Protein AF-Q4S4H2-F1 (afdb_monomer_lite)

Foldseek 3Di:
DLVVLQQVQQVPDPVSKDFLVSSLVSCCVVPVVCPPPVVPVSVVNVVCLVPQPQKDWAADDPDDDPDDGTIIHGDVQCRHPVSCVVVCVVVPPPPPDD

Secondary structure (DSSP, 8-state):
-HHHHHHHHHHTSTTSEEEHHHHHHHHHHH-GGGGSSHHHHHHHHHHHHHH-TTEEEEPPPTTT---SS-EEEEPTT--SHHHHHHTSTTS-------

pLDDT: mean 79.74, std 16.18, range [43.53, 94.31]

Sequence (98 aa):
SYIALIAMAIQQSPEQRVTLSGIYEFIMKRFPYYRSNQRAWQNSIRHNLSLNSCFIKVPRTEGNDKGKGNFWAFAAGCESMLDLFENGNYRRRRRRRN

Organism: Tetraodon nigroviridis (NCBI:txid99883)

InterPro domains:
  IPR001766 Fork head domain [PF00250] (1-82)
  IPR001766 Fork head domain [PR00053] (18-35)
  IPR001766 Fork head domain [PR00053] (41-58)
  IPR001766 Fork head domain [PS50039] (1-95)
  IPR001766 Fork head domain [SM00339] (1-89)
  IPR030456 Fork head domain conserved site 2 [PS00658] (41-47)
  IPR036388 Winged helix-like DNA-binding domain superfamily [G3DSA:1.10.10.10] (1-96)
  IPR036390 Winged helix DNA-binding domain superfamily [SSF46785] (1-95)
  IPR050211 Forkhead box domain-containing protein [PTHR11829] (1-98)

Radius of gyration: 14.14 Å; chains: 1; bounding box: 40×33×37 Å

Structure (mmCIF, N/CA/C/O backbone):
data_AF-Q4S4H2-F1
#
_entry.id   AF-Q4S4H2-F1
#
loop_
_atom_site.group_PDB
_atom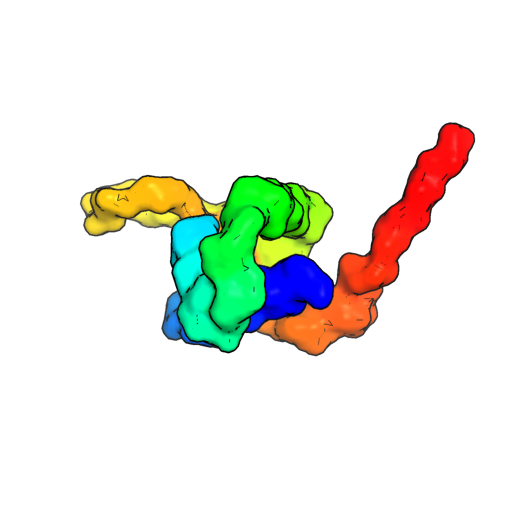_site.id
_atom_site.type_symbol
_atom_site.label_atom_id
_atom_site.label_alt_id
_atom_site.label_comp_id
_atom_site.label_asym_id
_atom_site.label_entity_id
_atom_site.label_seq_id
_atom_site.pdbx_PDB_ins_code
_atom_site.Cartn_x
_atom_site.Cartn_y
_atom_site.Cartn_z
_atom_site.occupancy
_atom_site.B_iso_or_equiv
_atom_site.auth_seq_id
_atom_site.auth_comp_id
_atom_site.auth_asym_id
_atom_site.auth_atom_id
_atom_site.pdbx_PDB_model_num
ATOM 1 N N . SER A 1 1 ? 2.070 -8.430 -8.953 1.00 80.31 1 SER A N 1
ATOM 2 C CA . SER A 1 1 ? 3.246 -7.608 -8.578 1.00 80.31 1 SER A CA 1
ATOM 3 C C . SER A 1 1 ? 2.994 -6.932 -7.239 1.00 80.31 1 SER A C 1
ATOM 5 O O . SER A 1 1 ? 1.841 -6.650 -6.941 1.00 80.31 1 SER A O 1
ATOM 7 N N . TYR A 1 2 ? 4.030 -6.663 -6.438 1.00 88.62 2 TYR A N 1
ATOM 8 C CA . TYR A 1 2 ? 3.889 -5.963 -5.151 1.00 88.62 2 TYR A CA 1
ATOM 9 C C . TYR A 1 2 ? 3.373 -4.528 -5.307 1.00 88.62 2 TYR A C 1
ATOM 11 O O . TYR A 1 2 ? 2.588 -4.079 -4.481 1.00 88.62 2 TYR A O 1
ATOM 19 N N . ILE A 1 3 ? 3.728 -3.855 -6.406 1.00 87.94 3 ILE A N 1
ATOM 20 C CA . ILE A 1 3 ? 3.230 -2.514 -6.753 1.00 87.94 3 ILE A CA 1
ATOM 21 C C . ILE A 1 3 ? 1.697 -2.511 -6.834 1.00 87.94 3 ILE A C 1
ATOM 23 O O . ILE A 1 3 ? 1.052 -1.655 -6.245 1.00 87.94 3 ILE A O 1
ATOM 27 N N . ALA A 1 4 ? 1.113 -3.519 -7.489 1.00 88.69 4 ALA A N 1
ATOM 28 C CA . ALA A 1 4 ? -0.337 -3.679 -7.594 1.00 88.69 4 ALA A CA 1
ATOM 29 C C . ALA A 1 4 ? -1.010 -3.877 -6.226 1.00 88.69 4 ALA A C 1
ATOM 31 O O . ALA A 1 4 ? -2.066 -3.314 -5.969 1.00 88.69 4 ALA A O 1
ATOM 32 N N . LEU A 1 5 ? -0.393 -4.665 -5.337 1.00 91.62 5 LEU A N 1
ATOM 33 C CA . LEU A 1 5 ? -0.924 -4.903 -3.991 1.00 91.62 5 LEU A CA 1
ATOM 34 C C . LEU A 1 5 ? -0.940 -3.620 -3.154 1.00 91.62 5 LEU A C 1
ATOM 36 O O . LEU A 1 5 ? -1.928 -3.342 -2.480 1.00 91.62 5 LEU A O 1
ATOM 40 N N . ILE A 1 6 ? 0.139 -2.837 -3.228 1.00 92.31 6 ILE A N 1
ATOM 41 C CA . ILE A 1 6 ? 0.242 -1.533 -2.564 1.00 92.31 6 ILE A CA 1
ATOM 42 C C . ILE A 1 6 ? -0.801 -0.570 -3.137 1.00 92.31 6 ILE A C 1
ATOM 44 O O . ILE A 1 6 ? -1.536 0.052 -2.376 1.00 92.31 6 ILE A O 1
ATOM 48 N N . ALA A 1 7 ? -0.899 -0.488 -4.466 1.00 90.50 7 ALA A N 1
ATOM 49 C CA . ALA A 1 7 ? -1.843 0.389 -5.144 1.00 90.50 7 ALA A CA 1
ATOM 50 C C . ALA A 1 7 ? -3.292 0.090 -4.733 1.00 90.50 7 ALA A C 1
ATOM 52 O O . ALA A 1 7 ? -4.016 1.001 -4.343 1.00 90.50 7 ALA A O 1
ATOM 53 N N . MET A 1 8 ? -3.686 -1.187 -4.718 1.00 91.31 8 MET A N 1
ATOM 54 C CA . MET A 1 8 ? -5.014 -1.595 -4.252 1.00 91.31 8 MET A CA 1
ATOM 55 C C . MET A 1 8 ? -5.267 -1.204 -2.792 1.00 91.31 8 MET A C 1
ATOM 57 O O . MET A 1 8 ? -6.367 -0.766 -2.471 1.00 91.31 8 MET A O 1
ATOM 61 N N . ALA A 1 9 ? -4.271 -1.344 -1.911 1.00 93.31 9 ALA A N 1
ATOM 62 C CA . ALA A 1 9 ? -4.419 -0.974 -0.504 1.00 93.31 9 ALA A CA 1
ATOM 63 C C . ALA A 1 9 ? -4.641 0.539 -0.321 1.00 93.31 9 ALA A C 1
ATOM 65 O O . ALA A 1 9 ? -5.436 0.939 0.524 1.00 93.31 9 ALA A O 1
ATOM 66 N N . ILE A 1 10 ? -3.960 1.370 -1.119 1.00 91.50 10 ILE A N 1
ATOM 67 C CA . ILE A 1 10 ? -4.111 2.831 -1.089 1.00 91.50 10 ILE A CA 1
ATOM 68 C C . ILE A 1 10 ? -5.463 3.246 -1.685 1.00 91.50 10 ILE A C 1
ATOM 70 O O . ILE A 1 10 ? -6.198 3.988 -1.043 1.00 91.50 10 ILE A O 1
ATOM 74 N N . GLN A 1 11 ? -5.822 2.735 -2.869 1.00 90.06 11 GLN A N 1
ATOM 75 C CA . GLN A 1 11 ? -7.075 3.088 -3.556 1.00 90.06 11 GLN A CA 1
ATOM 76 C C . GLN A 1 11 ? -8.329 2.687 -2.774 1.00 90.06 11 GLN A C 1
ATOM 78 O O . GLN A 1 11 ? -9.356 3.347 -2.874 1.00 90.06 11 GLN A O 1
ATOM 83 N N . GLN A 1 12 ? -8.267 1.591 -2.015 1.00 90.38 12 GLN A N 1
ATOM 84 C CA . GLN A 1 12 ? -9.393 1.135 -1.197 1.00 90.38 12 GLN A CA 1
ATOM 85 C C . GLN A 1 12 ? -9.443 1.789 0.188 1.00 90.38 12 GLN A C 1
ATOM 87 O O . GLN A 1 12 ? -10.376 1.525 0.947 1.00 90.38 12 GLN A O 1
ATOM 92 N N . SER A 1 13 ? -8.464 2.630 0.528 1.00 90.19 13 SER A N 1
ATOM 93 C CA . SER A 1 13 ? -8.521 3.445 1.735 1.00 90.19 13 SER A CA 1
ATOM 94 C C . SER A 1 13 ? -9.435 4.654 1.500 1.00 90.19 13 SER A C 1
ATOM 96 O O . SER A 1 13 ? -9.259 5.345 0.495 1.00 90.19 13 SER A O 1
ATOM 98 N N . PRO A 1 14 ? -10.367 4.970 2.418 1.00 87.88 14 PRO A N 1
ATOM 99 C CA . PRO A 1 14 ? -11.267 6.117 2.268 1.00 87.88 14 PRO A CA 1
ATOM 100 C C . PRO A 1 14 ? -10.517 7.454 2.187 1.00 87.88 14 PRO A C 1
ATOM 102 O O . PRO A 1 14 ? -10.989 8.390 1.555 1.00 87.88 14 PRO A O 1
ATOM 105 N N . GLU A 1 15 ? -9.328 7.534 2.785 1.00 87.50 15 GLU A N 1
ATOM 106 C CA . GLU A 1 15 ? -8.494 8.739 2.782 1.00 87.50 15 GLU A CA 1
ATOM 107 C C . GLU A 1 15 ? -7.455 8.752 1.646 1.00 87.50 15 GLU A C 1
ATOM 109 O O . GLU A 1 15 ? -6.554 9.588 1.655 1.00 87.50 15 GLU A O 1
ATOM 114 N N . GLN A 1 16 ? -7.507 7.785 0.717 1.00 89.00 16 GLN A N 1
ATOM 115 C CA . GLN A 1 16 ? -6.504 7.573 -0.344 1.00 89.00 16 GLN A CA 1
ATOM 116 C C . GLN A 1 16 ? -5.052 7.516 0.165 1.00 89.00 16 GLN A C 1
ATOM 118 O O . GLN A 1 16 ? -4.084 7.776 -0.552 1.00 89.00 16 GLN A O 1
ATOM 123 N N . ARG A 1 17 ? -4.893 7.159 1.439 1.00 90.94 17 ARG A N 1
ATOM 124 C CA . ARG A 1 17 ? -3.617 6.993 2.123 1.00 90.94 17 ARG A CA 1
ATOM 125 C C . ARG A 1 17 ? -3.734 5.867 3.129 1.00 90.94 17 ARG A C 1
ATOM 127 O O . ARG A 1 17 ? -4.793 5.640 3.711 1.00 90.94 17 ARG A O 1
ATOM 134 N N . VAL A 1 18 ? -2.648 5.145 3.345 1.00 93.00 18 VAL A N 1
ATOM 135 C CA . VAL A 1 18 ? -2.635 3.987 4.242 1.00 93.00 18 VAL A CA 1
ATOM 136 C C . VAL A 1 18 ? -1.292 3.894 4.948 1.00 93.00 18 VAL A C 1
ATOM 138 O O . VAL A 1 18 ? -0.260 4.300 4.419 1.00 93.00 18 VAL A O 1
ATOM 141 N N . THR A 1 19 ? -1.273 3.379 6.172 1.00 93.12 19 THR A N 1
ATOM 142 C CA . THR A 1 19 ? -0.009 3.120 6.870 1.00 93.12 19 THR A CA 1
ATOM 143 C C . THR A 1 19 ? 0.636 1.836 6.353 1.00 93.12 19 THR A C 1
ATOM 145 O O . THR A 1 19 ? -0.021 0.972 5.776 1.00 93.12 19 THR A O 1
ATOM 148 N N . LEU A 1 20 ? 1.931 1.655 6.621 1.00 92.69 20 LEU A N 1
ATOM 149 C CA . LEU A 1 20 ? 2.619 0.406 6.284 1.00 92.69 20 LEU A CA 1
ATOM 150 C C . LEU A 1 20 ? 1.946 -0.829 6.921 1.00 92.69 20 LEU A C 1
ATOM 152 O O . LEU A 1 20 ? 1.828 -1.858 6.261 1.00 92.69 20 LEU A O 1
ATOM 156 N N . SER A 1 21 ? 1.477 -0.712 8.172 1.00 91.69 21 SER A N 1
ATOM 157 C CA . SER A 1 21 ? 0.712 -1.782 8.838 1.00 91.69 21 SER A CA 1
ATOM 158 C C . SER A 1 21 ? -0.597 -2.056 8.108 1.00 91.69 21 SER A C 1
ATOM 160 O O . SER A 1 21 ? -0.902 -3.208 7.811 1.00 91.69 21 SER A O 1
ATOM 162 N N . GLY A 1 22 ? -1.316 -0.998 7.719 1.00 92.38 22 GLY A N 1
ATOM 163 C CA . GLY A 1 22 ? -2.561 -1.121 6.965 1.00 92.38 22 GLY A CA 1
ATOM 164 C C . GLY A 1 22 ? -2.379 -1.844 5.628 1.00 92.38 22 GLY A C 1
ATOM 165 O O . GLY A 1 22 ? -3.217 -2.664 5.266 1.00 92.38 22 GLY A O 1
ATOM 166 N N . ILE A 1 23 ? -1.254 -1.638 4.929 1.00 93.75 23 ILE A N 1
ATOM 167 C CA . ILE A 1 23 ? -0.932 -2.395 3.703 1.00 93.75 23 ILE A CA 1
ATOM 168 C C . ILE A 1 23 ? -0.780 -3.887 4.016 1.00 93.75 23 ILE A C 1
ATOM 170 O O . ILE A 1 23 ? -1.304 -4.729 3.287 1.00 93.75 23 ILE A O 1
ATOM 174 N N . TYR A 1 24 ? -0.075 -4.238 5.094 1.00 93.81 24 TYR A N 1
ATOM 175 C CA . TYR A 1 24 ? 0.104 -5.638 5.480 1.00 93.81 24 TYR A CA 1
ATOM 176 C C . TYR A 1 24 ? -1.228 -6.301 5.829 1.00 93.81 24 TYR A C 1
ATOM 178 O O . TYR A 1 24 ? -1.521 -7.390 5.335 1.00 93.81 24 TYR A O 1
ATOM 186 N N . GLU A 1 25 ? -2.037 -5.637 6.651 1.00 93.69 25 GLU A N 1
ATOM 187 C CA . GLU A 1 25 ? -3.351 -6.116 7.076 1.00 93.69 25 GLU A CA 1
ATOM 188 C C . GLU A 1 25 ? -4.296 -6.284 5.887 1.00 93.69 25 GLU A C 1
ATOM 190 O O . GLU A 1 25 ? -4.930 -7.331 5.749 1.00 93.69 25 GLU A O 1
ATOM 195 N N . PHE A 1 26 ? -4.326 -5.310 4.975 1.00 94.31 26 PHE A N 1
ATOM 196 C CA . PHE A 1 26 ? -5.107 -5.376 3.746 1.00 94.31 26 PHE A CA 1
ATOM 197 C C . PHE A 1 26 ? -4.748 -6.605 2.903 1.00 94.31 26 PHE A C 1
ATOM 199 O O . PHE A 1 26 ? -5.627 -7.378 2.509 1.00 94.31 26 PHE A O 1
ATOM 206 N N . ILE A 1 27 ? -3.449 -6.818 2.665 1.00 93.81 27 ILE A N 1
ATOM 207 C CA . ILE A 1 27 ? -2.957 -7.947 1.870 1.00 93.81 27 ILE A CA 1
ATOM 208 C C . ILE A 1 27 ? -3.318 -9.273 2.550 1.00 93.81 27 ILE A C 1
ATOM 210 O O . ILE A 1 27 ? -3.853 -10.162 1.892 1.00 93.81 27 ILE A O 1
ATOM 214 N N . MET A 1 28 ? -3.093 -9.408 3.860 1.00 94.00 28 MET A N 1
ATOM 215 C CA . MET A 1 28 ? -3.399 -10.640 4.604 1.00 94.00 28 MET A CA 1
ATOM 216 C C . MET A 1 28 ? -4.903 -10.931 4.705 1.00 94.00 28 MET A C 1
ATOM 218 O O . MET A 1 28 ? -5.311 -12.100 4.735 1.00 94.00 28 MET A O 1
ATOM 222 N N . LYS A 1 29 ? -5.734 -9.883 4.766 1.00 94.00 29 LYS A N 1
ATOM 223 C 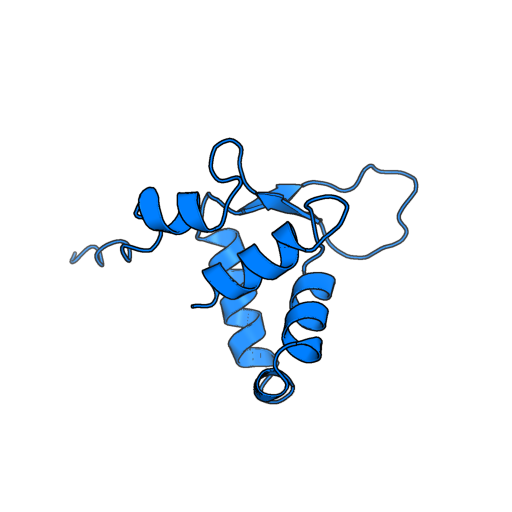CA . LYS A 1 29 ? -7.194 -10.000 4.796 1.00 94.00 29 LYS A CA 1
ATOM 224 C C . LYS A 1 29 ? -7.726 -10.483 3.452 1.00 94.00 29 LYS A C 1
ATOM 226 O O . LYS A 1 29 ? -8.537 -11.404 3.427 1.00 94.00 29 LYS A O 1
ATOM 231 N N . ARG A 1 30 ? -7.252 -9.894 2.350 1.00 93.44 30 ARG A N 1
ATOM 232 C CA . ARG A 1 30 ? -7.770 -10.162 1.001 1.00 93.44 30 ARG A CA 1
ATOM 233 C C . ARG A 1 30 ? -7.149 -11.383 0.328 1.00 93.44 30 ARG A C 1
ATOM 235 O O . ARG A 1 30 ? -7.823 -12.058 -0.441 1.00 93.44 30 ARG A O 1
ATOM 242 N N . PHE A 1 31 ? -5.887 -11.680 0.622 1.00 91.69 31 PHE A N 1
ATOM 243 C CA . PHE A 1 31 ? -5.131 -12.752 -0.016 1.00 91.69 31 PHE A CA 1
ATOM 244 C C . PHE A 1 31 ? -4.537 -13.684 1.053 1.00 91.69 31 PHE A C 1
ATOM 246 O O . PHE A 1 31 ? -3.405 -13.473 1.501 1.00 91.69 31 PHE A O 1
ATOM 253 N N . PRO A 1 32 ? -5.266 -14.746 1.456 1.00 90.75 32 PRO A N 1
ATOM 254 C CA . PRO A 1 32 ? -4.840 -15.660 2.520 1.00 90.75 32 PRO A CA 1
ATOM 255 C C . PRO A 1 32 ? -3.455 -16.284 2.306 1.00 90.75 32 PRO A C 1
ATOM 257 O O . PRO A 1 32 ? -2.760 -16.567 3.279 1.00 90.75 32 PRO A O 1
ATOM 260 N N . TYR A 1 33 ? -3.026 -16.423 1.047 1.00 89.88 33 TYR A N 1
ATOM 261 C CA . TYR A 1 33 ? -1.683 -16.870 0.666 1.00 89.88 33 TYR A CA 1
ATOM 262 C C . TYR A 1 33 ? -0.554 -16.099 1.378 1.00 89.88 33 TYR A C 1
ATOM 264 O O . TYR A 1 33 ? 0.459 -16.685 1.738 1.00 89.88 33 TYR A O 1
ATOM 272 N N . TYR A 1 34 ? -0.732 -14.800 1.641 1.00 90.25 34 TYR A N 1
ATOM 273 C CA . TYR A 1 34 ? 0.293 -13.953 2.265 1.00 90.25 34 TYR A CA 1
ATOM 274 C C . TYR A 1 34 ? 0.298 -13.997 3.803 1.00 90.25 34 TYR A C 1
ATOM 276 O O . TYR A 1 34 ? 1.075 -13.284 4.436 1.00 90.25 34 TYR A O 1
ATOM 284 N N . ARG A 1 35 ? -0.545 -14.817 4.443 1.00 90.88 35 ARG A N 1
ATOM 285 C CA . ARG A 1 35 ? -0.554 -14.946 5.914 1.00 90.88 35 ARG A CA 1
ATOM 286 C C . ARG A 1 35 ? 0.687 -15.672 6.439 1.00 90.88 35 ARG A C 1
ATOM 288 O O . ARG A 1 35 ? 1.134 -15.393 7.553 1.00 90.88 35 ARG A O 1
ATOM 295 N N . SER A 1 36 ? 1.259 -16.562 5.630 1.00 89.19 36 SER A N 1
ATOM 296 C CA . SER A 1 36 ? 2.532 -17.239 5.887 1.00 89.19 36 SER A CA 1
ATOM 297 C C . SER A 1 36 ? 3.714 -16.436 5.317 1.00 89.19 36 SER A C 1
ATOM 299 O O . SER A 1 36 ? 3.543 -15.521 4.510 1.00 89.19 36 SER A O 1
ATOM 301 N N . ASN A 1 37 ? 4.938 -16.741 5.765 1.00 85.38 37 ASN A N 1
ATOM 302 C CA . ASN A 1 37 ? 6.182 -16.138 5.251 1.00 85.38 37 ASN A CA 1
ATOM 303 C C . ASN A 1 37 ? 6.215 -14.596 5.249 1.00 85.38 37 ASN A C 1
ATOM 305 O O . ASN A 1 37 ? 6.822 -13.969 4.376 1.00 85.38 37 ASN A O 1
ATOM 309 N N . GLN A 1 38 ? 5.611 -13.986 6.274 1.00 87.62 38 GLN A N 1
ATOM 310 C CA . GLN A 1 38 ? 5.426 -12.536 6.399 1.00 87.62 38 GLN A CA 1
ATOM 311 C C . GLN A 1 38 ? 6.701 -11.721 6.180 1.00 87.62 38 GLN A C 1
ATOM 313 O O . GLN A 1 38 ? 6.690 -10.734 5.449 1.00 87.62 38 GLN A O 1
ATOM 318 N N . ARG A 1 39 ? 7.836 -12.167 6.726 1.00 90.06 39 ARG A N 1
ATOM 319 C CA . ARG A 1 39 ? 9.108 -11.434 6.623 1.00 90.06 39 ARG A CA 1
ATOM 320 C C . ARG A 1 39 ? 9.538 -11.166 5.177 1.00 90.06 39 ARG A C 1
ATOM 322 O O . ARG A 1 39 ? 9.974 -10.054 4.879 1.00 90.06 39 ARG A O 1
ATOM 329 N N . ALA A 1 40 ? 9.414 -12.151 4.286 1.00 90.62 40 ALA A N 1
ATOM 330 C CA . ALA A 1 40 ? 9.947 -12.065 2.927 1.00 90.62 40 ALA A CA 1
ATOM 331 C C . ALA A 1 40 ? 9.162 -11.066 2.062 1.00 90.62 40 ALA A C 1
ATOM 333 O O . ALA A 1 40 ? 9.736 -10.159 1.446 1.00 90.62 40 ALA A O 1
ATOM 334 N N . TRP A 1 41 ? 7.834 -11.191 2.047 1.00 92.12 41 TRP A N 1
ATOM 335 C CA . TRP A 1 41 ? 6.999 -10.310 1.238 1.00 92.12 41 TRP A CA 1
ATOM 336 C C . TRP A 1 41 ? 6.847 -8.924 1.870 1.00 92.12 41 TRP A C 1
ATOM 338 O O . TRP A 1 41 ? 6.856 -7.942 1.135 1.00 92.12 41 TRP A O 1
ATOM 348 N N . GLN A 1 42 ? 6.818 -8.792 3.202 1.00 94.12 42 GLN A N 1
ATOM 349 C CA . GLN A 1 42 ? 6.809 -7.473 3.849 1.00 94.12 42 GLN A CA 1
ATOM 350 C C . GLN A 1 42 ? 8.085 -6.688 3.533 1.00 94.12 42 GLN A C 1
ATOM 352 O O . GLN A 1 42 ? 8.031 -5.477 3.320 1.00 94.12 42 GLN A O 1
ATOM 357 N N . ASN A 1 43 ? 9.236 -7.366 3.453 1.00 93.62 43 ASN A N 1
ATOM 358 C CA . ASN A 1 43 ? 10.470 -6.729 3.003 1.00 93.62 43 ASN A CA 1
ATOM 359 C C . ASN A 1 43 ? 10.359 -6.235 1.557 1.00 93.62 43 ASN A C 1
ATOM 361 O O . ASN A 1 43 ? 10.746 -5.109 1.249 1.00 93.62 43 ASN A O 1
ATOM 365 N N . SER A 1 44 ? 9.750 -7.046 0.692 1.00 93.62 44 SER A N 1
ATOM 366 C CA . SER A 1 44 ? 9.493 -6.672 -0.700 1.00 93.62 44 SER A CA 1
ATOM 367 C C . SER A 1 44 ? 8.534 -5.480 -0.810 1.00 93.62 44 SER A C 1
ATOM 369 O O . SER A 1 44 ? 8.757 -4.602 -1.640 1.00 93.62 44 SER A O 1
ATOM 371 N N . ILE A 1 45 ? 7.510 -5.392 0.046 1.00 93.94 45 ILE A N 1
ATOM 372 C CA . ILE A 1 45 ? 6.594 -4.242 0.113 1.00 93.94 45 ILE A CA 1
ATOM 373 C C . ILE A 1 45 ? 7.348 -2.969 0.504 1.00 93.94 45 ILE A C 1
ATOM 375 O O . ILE A 1 45 ? 7.274 -1.981 -0.222 1.00 93.94 45 ILE A O 1
ATOM 379 N N . ARG A 1 46 ? 8.133 -2.999 1.593 1.00 93.56 46 ARG A N 1
ATOM 380 C CA . ARG A 1 46 ? 8.939 -1.841 2.025 1.00 93.56 46 ARG A CA 1
ATOM 381 C C . ARG A 1 46 ? 9.896 -1.371 0.936 1.00 93.56 46 ARG A C 1
ATOM 383 O O . ARG A 1 46 ? 9.998 -0.177 0.685 1.00 93.56 46 ARG A O 1
ATOM 390 N N . HIS A 1 47 ? 10.559 -2.310 0.266 1.00 92.25 47 HIS A N 1
ATOM 391 C CA . HIS A 1 47 ? 11.446 -2.001 -0.848 1.00 92.25 47 HIS A CA 1
ATOM 392 C C . HIS A 1 47 ? 10.704 -1.312 -2.003 1.00 92.25 47 HIS A C 1
ATOM 394 O O . HIS A 1 47 ? 11.188 -0.314 -2.526 1.00 92.25 47 HIS A O 1
ATOM 400 N N . ASN A 1 48 ? 9.515 -1.797 -2.376 1.00 90.12 48 ASN A N 1
ATOM 401 C CA . ASN A 1 48 ? 8.733 -1.204 -3.464 1.00 90.12 48 ASN A CA 1
ATOM 402 C C . ASN A 1 48 ? 8.186 0.185 -3.120 1.00 90.12 48 ASN A C 1
ATOM 404 O O . ASN A 1 48 ? 8.137 1.029 -4.011 1.00 90.12 48 ASN A O 1
ATOM 408 N N . LEU A 1 49 ? 7.808 0.431 -1.865 1.00 90.06 49 LEU A N 1
ATOM 409 C CA . LEU A 1 49 ? 7.361 1.751 -1.414 1.00 90.06 49 LEU A CA 1
ATOM 410 C C . LEU A 1 49 ? 8.462 2.806 -1.563 1.00 90.06 49 LEU A C 1
ATOM 412 O O . LEU A 1 49 ? 8.188 3.907 -2.015 1.00 90.06 49 LEU A O 1
ATOM 416 N N . SER A 1 50 ? 9.711 2.459 -1.245 1.00 87.62 50 SER A N 1
ATOM 417 C CA . SER A 1 50 ? 10.835 3.393 -1.386 1.00 87.62 50 SER A CA 1
ATOM 418 C C . SER A 1 50 ? 11.391 3.487 -2.811 1.00 87.62 50 SER A C 1
ATOM 420 O O . SER A 1 50 ? 11.970 4.506 -3.170 1.00 87.62 50 SER A O 1
ATOM 422 N N . LEU A 1 51 ? 11.289 2.420 -3.613 1.00 86.88 51 LEU A N 1
ATOM 423 C CA . LEU A 1 51 ? 11.883 2.376 -4.955 1.00 86.88 51 LEU A CA 1
ATOM 424 C C . LEU A 1 51 ? 11.018 3.072 -6.012 1.00 86.88 51 LEU A C 1
ATOM 426 O O . LEU A 1 51 ? 11.560 3.634 -6.964 1.00 86.88 51 LEU A O 1
ATOM 430 N N . ASN A 1 52 ? 9.691 3.012 -5.874 1.00 83.38 52 ASN A N 1
ATOM 431 C CA . ASN A 1 52 ? 8.768 3.548 -6.870 1.00 83.38 52 ASN A CA 1
ATOM 432 C C . ASN A 1 52 ? 8.333 4.963 -6.488 1.00 83.38 52 ASN A C 1
ATOM 434 O O . ASN A 1 52 ? 7.680 5.159 -5.469 1.00 83.38 52 ASN A O 1
ATOM 438 N N . SER A 1 53 ? 8.620 5.932 -7.360 1.00 82.75 53 SER A N 1
ATOM 439 C CA . SER A 1 53 ? 8.272 7.349 -7.171 1.00 82.75 53 SER A CA 1
ATOM 440 C C . SER A 1 53 ? 6.771 7.618 -7.072 1.00 82.75 53 SER A C 1
ATOM 442 O O . SER A 1 53 ? 6.375 8.681 -6.614 1.00 82.75 53 SER A O 1
ATOM 444 N N . CYS A 1 54 ? 5.934 6.668 -7.489 1.00 85.25 54 CYS A N 1
ATOM 445 C CA . CYS A 1 54 ? 4.487 6.788 -7.384 1.00 85.25 54 CYS A CA 1
ATOM 446 C C . CYS A 1 54 ? 3.963 6.648 -5.958 1.00 85.25 54 CYS A C 1
ATOM 448 O O . CYS A 1 54 ? 2.804 6.967 -5.732 1.00 85.25 54 CYS A O 1
ATOM 450 N N . PHE A 1 55 ? 4.771 6.147 -5.021 1.00 89.25 55 PHE A N 1
ATOM 451 C CA . PHE A 1 55 ? 4.391 6.057 -3.620 1.00 89.25 55 PHE A CA 1
ATOM 452 C C . PHE A 1 55 ? 5.178 7.090 -2.832 1.00 89.25 55 PHE A C 1
ATOM 454 O O . PHE A 1 55 ? 6.403 7.025 -2.741 1.00 89.25 55 PHE A O 1
ATOM 461 N N . ILE A 1 56 ? 4.464 8.044 -2.247 1.00 90.44 56 ILE A N 1
ATOM 462 C CA . ILE A 1 56 ? 5.064 9.095 -1.434 1.00 90.44 56 ILE A CA 1
ATOM 463 C C . ILE A 1 56 ? 4.752 8.868 0.035 1.00 90.44 56 ILE A C 1
ATOM 465 O O . ILE A 1 56 ? 3.671 8.408 0.416 1.00 90.44 56 ILE A O 1
ATOM 469 N N . LYS A 1 57 ? 5.732 9.201 0.869 1.00 91.31 57 LYS A N 1
ATOM 470 C CA . LYS A 1 57 ? 5.600 9.177 2.318 1.00 91.31 57 LYS A CA 1
ATOM 471 C C . LYS A 1 57 ? 4.940 10.477 2.764 1.00 91.31 57 LYS A C 1
ATOM 473 O O . LYS A 1 57 ? 5.523 11.545 2.610 1.00 91.31 57 LYS A O 1
ATOM 478 N N . VAL A 1 58 ? 3.751 10.371 3.342 1.00 89.00 58 VAL A N 1
ATOM 479 C CA . VAL A 1 58 ? 2.997 11.505 3.875 1.00 89.00 58 VAL A CA 1
ATOM 480 C C . VAL A 1 58 ? 3.207 11.555 5.395 1.00 89.00 58 VAL A C 1
ATOM 482 O O . VAL A 1 58 ? 2.906 10.566 6.082 1.00 89.00 58 VAL A O 1
ATOM 485 N N . PRO A 1 59 ? 3.766 12.654 5.938 1.00 84.88 59 PRO A N 1
ATOM 486 C CA . PRO A 1 59 ? 3.927 12.810 7.378 1.00 84.88 59 PRO A CA 1
ATOM 487 C C . PRO A 1 59 ? 2.555 12.827 8.059 1.00 84.88 59 PRO A C 1
ATOM 489 O O . PRO A 1 59 ? 1.573 13.315 7.499 1.00 84.88 59 PRO A O 1
ATOM 492 N N . ARG A 1 60 ? 2.472 12.270 9.270 1.00 79.00 60 ARG A N 1
ATOM 493 C CA . ARG A 1 60 ? 1.259 12.408 10.085 1.00 79.00 60 ARG A CA 1
ATOM 494 C C . ARG A 1 60 ? 1.218 13.821 10.643 1.00 79.00 60 ARG A C 1
ATOM 496 O O . ARG A 1 60 ? 2.252 14.325 11.072 1.00 79.00 60 ARG A O 1
ATOM 503 N N . THR A 1 61 ? 0.040 14.434 10.662 1.00 70.56 61 THR A N 1
ATOM 504 C CA . THR A 1 61 ? -0.155 15.709 11.350 1.00 70.56 61 THR A CA 1
ATOM 505 C C . THR A 1 61 ? 0.171 15.509 12.828 1.00 70.56 61 THR A C 1
ATOM 507 O O . THR A 1 61 ? -0.441 14.676 13.502 1.00 70.56 61 THR A O 1
ATOM 510 N N . GLU A 1 62 ? 1.186 16.222 13.308 1.00 56.12 62 GLU A N 1
ATOM 511 C CA . GLU A 1 62 ? 1.624 16.175 14.698 1.00 56.12 62 GLU A CA 1
ATOM 512 C C . GLU A 1 62 ? 0.473 16.659 15.590 1.00 56.12 62 GLU A C 1
ATOM 514 O O . GLU A 1 62 ? 0.062 17.812 15.507 1.00 56.12 62 GLU A O 1
ATOM 519 N N . GLY A 1 63 ? -0.101 15.766 16.403 1.00 57.78 63 GLY A N 1
ATOM 520 C CA . GLY A 1 63 ? -1.032 16.175 17.459 1.00 57.78 63 GLY A CA 1
ATOM 521 C C . GLY A 1 63 ? -2.155 15.201 17.799 1.00 57.78 63 GLY A C 1
ATOM 522 O O . GLY A 1 63 ? -2.499 15.111 18.971 1.00 57.78 63 GLY A O 1
ATOM 523 N N . ASN A 1 64 ? -2.706 14.442 16.842 1.00 55.38 64 ASN A N 1
ATOM 524 C CA . ASN A 1 64 ? -3.955 13.694 17.102 1.00 55.38 64 ASN A CA 1
ATOM 525 C C . ASN A 1 64 ? -3.860 12.167 16.971 1.00 55.38 64 ASN A C 1
ATOM 527 O O . ASN A 1 64 ? -4.646 11.436 17.570 1.00 55.38 64 ASN A O 1
ATOM 531 N N . ASP A 1 65 ? -2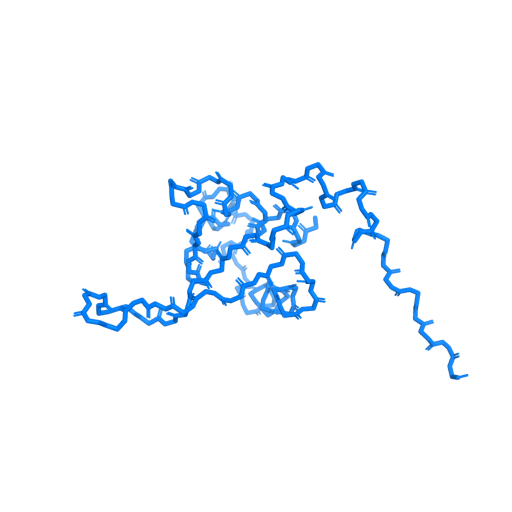.855 11.658 16.263 1.00 56.47 65 ASP A N 1
ATOM 532 C CA . ASP A 1 65 ? -2.758 10.235 15.965 1.00 56.47 65 ASP A CA 1
ATOM 533 C C . ASP A 1 65 ? -1.646 9.553 16.771 1.00 56.47 65 ASP A C 1
ATOM 535 O O . ASP A 1 65 ? -0.480 9.547 16.372 1.00 56.47 65 ASP A O 1
ATOM 539 N N . LYS A 1 66 ? -1.998 8.886 17.875 1.00 57.88 66 LYS A N 1
ATOM 540 C CA . LYS A 1 66 ? -1.086 8.029 18.668 1.00 57.88 66 LYS A CA 1
ATOM 541 C C . LYS A 1 66 ? -0.684 6.727 17.941 1.00 57.88 66 LYS A C 1
ATOM 543 O O . LYS A 1 66 ? -0.641 5.657 18.545 1.00 57.88 66 LYS A O 1
ATOM 548 N N . GLY A 1 67 ? -0.428 6.770 16.635 1.00 62.56 67 GLY A N 1
ATOM 549 C CA . GLY A 1 67 ? -0.138 5.589 15.822 1.00 62.56 67 GLY A CA 1
ATOM 550 C C . GLY A 1 67 ? 1.283 5.575 15.257 1.00 62.56 67 GLY A C 1
ATOM 551 O O . GLY A 1 67 ? 1.777 6.573 14.738 1.00 62.56 67 GLY A O 1
ATOM 552 N N . LYS A 1 68 ? 1.933 4.406 15.290 1.00 67.19 68 LYS A N 1
ATOM 553 C CA . LYS A 1 68 ? 3.276 4.200 14.726 1.00 67.19 68 LYS A CA 1
ATOM 554 C C . LYS A 1 68 ? 3.279 4.303 13.194 1.00 67.19 68 LYS A C 1
ATOM 556 O O . LYS A 1 68 ? 2.421 3.733 12.524 1.00 67.19 68 LYS A O 1
ATOM 561 N N . GLY A 1 69 ? 4.324 4.926 12.650 1.00 76.50 69 GLY A N 1
ATOM 562 C CA . GLY A 1 69 ? 4.624 4.941 11.214 1.00 76.50 69 GLY A CA 1
ATOM 563 C C . GLY A 1 69 ? 4.022 6.127 10.460 1.00 76.50 69 GLY A C 1
ATOM 564 O O . GLY A 1 69 ? 3.198 6.853 10.988 1.00 76.50 69 GLY A O 1
ATOM 565 N N . ASN A 1 70 ? 4.471 6.333 9.222 1.00 87.69 70 ASN A N 1
ATOM 566 C CA . ASN A 1 70 ? 3.961 7.386 8.337 1.00 87.69 70 ASN A CA 1
ATOM 567 C C . ASN A 1 70 ? 2.892 6.818 7.397 1.00 87.69 70 ASN A C 1
ATOM 569 O O . ASN A 1 70 ? 2.826 5.597 7.202 1.00 87.69 70 ASN A O 1
ATOM 573 N N . PHE A 1 71 ? 2.091 7.700 6.803 1.00 91.06 71 PHE A N 1
ATOM 574 C CA . PHE A 1 71 ? 1.172 7.316 5.741 1.00 91.06 71 PHE A CA 1
ATOM 575 C C . PHE A 1 71 ? 1.915 7.180 4.410 1.00 91.06 71 PHE A C 1
ATOM 577 O O . PHE A 1 71 ? 2.952 7.804 4.180 1.00 91.06 71 PHE A O 1
ATOM 584 N N . TRP A 1 72 ? 1.362 6.350 3.540 1.00 93.06 72 TRP A N 1
ATOM 585 C CA . TRP A 1 72 ? 1.757 6.183 2.153 1.00 93.06 72 TRP A CA 1
ATOM 586 C C . TRP A 1 72 ? 0.561 6.506 1.273 1.00 93.06 72 TRP A C 1
ATOM 588 O O . TRP A 1 72 ? -0.540 6.010 1.522 1.00 93.06 72 TRP A O 1
ATOM 598 N N . ALA A 1 73 ? 0.792 7.338 0.267 1.00 91.62 73 ALA A N 1
ATOM 599 C CA . ALA A 1 73 ? -0.208 7.772 -0.698 1.00 91.62 73 ALA A CA 1
ATOM 600 C C . ALA A 1 73 ? 0.389 7.758 -2.110 1.00 91.62 73 ALA A C 1
ATOM 602 O O . ALA A 1 73 ? 1.600 7.565 -2.277 1.00 91.62 73 ALA A O 1
ATOM 603 N N . PHE A 1 74 ? -0.455 7.963 -3.118 1.00 89.19 74 PHE A N 1
ATOM 604 C CA . PHE A 1 74 ? 0.023 8.175 -4.478 1.00 89.19 74 PHE A CA 1
ATOM 605 C C . PHE A 1 74 ? 0.694 9.541 -4.630 1.00 89.19 74 PHE A C 1
ATOM 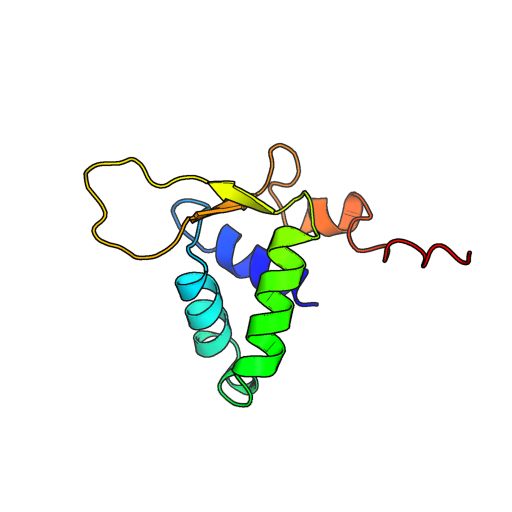607 O O . PHE A 1 74 ? 0.299 10.521 -4.000 1.00 89.19 74 PHE A O 1
ATOM 614 N N . ALA A 1 75 ? 1.724 9.597 -5.471 1.00 85.06 75 ALA A N 1
ATOM 615 C CA . ALA A 1 75 ? 2.262 10.855 -5.967 1.00 85.06 75 ALA A CA 1
ATOM 616 C C . ALA A 1 75 ? 1.236 11.549 -6.875 1.00 85.06 75 ALA A C 1
ATOM 618 O O . ALA A 1 75 ? 0.478 10.878 -7.580 1.00 85.06 75 ALA A O 1
ATOM 619 N N . ALA A 1 76 ? 1.268 12.882 -6.911 1.00 76.75 76 ALA A N 1
ATOM 620 C CA . ALA A 1 76 ? 0.486 13.660 -7.868 1.00 76.75 76 ALA A CA 1
ATOM 621 C C . ALA A 1 76 ? 0.785 13.186 -9.306 1.00 76.75 76 ALA A C 1
AT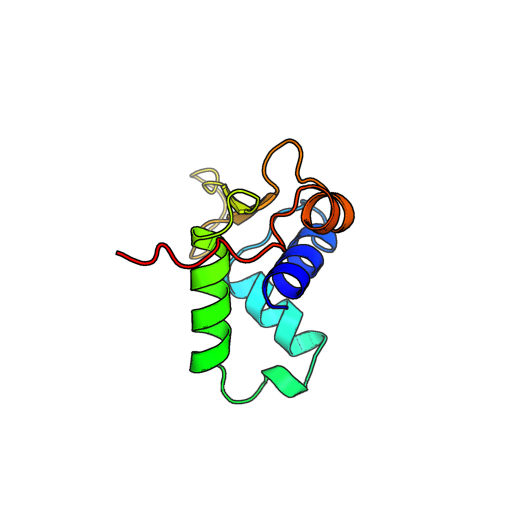OM 623 O O . ALA A 1 76 ? 1.950 13.090 -9.698 1.00 76.75 76 ALA A O 1
ATOM 624 N N . GLY A 1 77 ? -0.260 12.845 -10.067 1.00 70.25 77 GLY A N 1
ATOM 625 C CA . GLY A 1 77 ? -0.145 12.309 -11.433 1.00 70.25 77 GLY A CA 1
ATOM 626 C C . GLY A 1 77 ? 0.067 10.791 -11.538 1.00 70.25 77 GLY A C 1
ATOM 627 O O . GLY A 1 77 ? 0.328 10.283 -12.624 1.00 70.25 77 GLY A O 1
ATOM 628 N N . CYS A 1 78 ? -0.010 10.052 -10.429 1.00 68.75 78 CYS A N 1
ATOM 629 C CA . CYS A 1 78 ? -0.007 8.582 -10.400 1.00 68.75 78 CYS A CA 1
ATOM 630 C C . CYS A 1 78 ? -1.207 8.059 -9.599 1.00 68.75 78 CYS A C 1
ATOM 632 O O . CYS A 1 78 ? -1.069 7.128 -8.806 1.00 68.75 78 CYS A O 1
ATOM 634 N N . GLU A 1 79 ? -2.354 8.720 -9.751 1.00 64.69 79 GLU A N 1
ATOM 635 C CA . GLU A 1 79 ? -3.528 8.595 -8.881 1.00 64.69 79 GLU A CA 1
ATOM 636 C C . GLU A 1 79 ? -4.247 7.252 -9.033 1.00 64.69 79 GLU A C 1
ATOM 638 O O . GLU A 1 79 ? -5.022 6.842 -8.163 1.00 64.69 79 GLU A O 1
ATOM 643 N N . SER A 1 80 ? -3.971 6.528 -10.118 1.00 64.94 80 SER A N 1
ATOM 644 C CA . SER A 1 80 ? -4.601 5.253 -10.388 1.00 64.94 80 SER A CA 1
ATOM 645 C C . SER A 1 80 ? -3.624 4.120 -10.679 1.00 64.94 80 SER A C 1
ATOM 647 O O . SER A 1 80 ? -2.503 4.279 -11.168 1.00 64.94 80 SER A O 1
ATOM 649 N N . MET A 1 81 ? -4.104 2.904 -10.417 1.00 65.75 81 MET A N 1
ATOM 650 C CA . MET A 1 81 ? -3.451 1.690 -10.881 1.00 65.75 81 MET A CA 1
ATOM 651 C C . MET A 1 81 ? -3.265 1.682 -12.404 1.00 65.75 81 MET A C 1
ATOM 653 O O . MET A 1 81 ? -2.317 1.063 -12.859 1.00 65.75 81 MET A O 1
ATOM 657 N N . LEU A 1 82 ? -4.095 2.371 -13.190 1.00 63.56 82 LEU A N 1
ATOM 658 C CA . LEU A 1 82 ? -3.886 2.486 -14.635 1.00 63.56 82 LEU A CA 1
ATOM 659 C C . LEU A 1 82 ? -2.666 3.363 -14.943 1.00 63.56 82 LEU A C 1
ATOM 661 O O . LEU A 1 82 ? -1.800 2.931 -15.700 1.00 63.56 82 LEU A O 1
ATOM 665 N N . ASP A 1 83 ? -2.498 4.484 -14.241 1.00 65.00 83 ASP A N 1
ATOM 666 C CA . ASP A 1 83 ? -1.347 5.386 -14.416 1.00 65.00 83 ASP A CA 1
ATOM 667 C C . ASP A 1 83 ? -0.021 4.688 -14.089 1.00 65.00 83 ASP A C 1
ATOM 669 O O . ASP A 1 83 ? 1.000 4.910 -14.739 1.00 65.00 83 ASP A O 1
ATOM 673 N N . LEU A 1 84 ? -0.021 3.786 -13.102 1.00 64.44 84 LEU A N 1
ATOM 674 C CA . LEU A 1 84 ? 1.147 2.963 -12.771 1.00 64.44 84 LEU A CA 1
ATOM 675 C C . LEU A 1 84 ? 1.553 2.004 -13.903 1.00 64.44 84 LEU A C 1
ATOM 677 O O . LEU A 1 84 ? 2.734 1.654 -14.026 1.00 64.44 84 LEU A O 1
ATOM 681 N N . PHE A 1 85 ? 0.582 1.544 -14.693 1.00 63.00 85 PHE A N 1
ATOM 682 C CA . PHE A 1 85 ? 0.790 0.611 -15.799 1.00 63.00 85 PHE A CA 1
ATOM 683 C C . PHE A 1 85 ? 1.097 1.354 -17.107 1.00 63.00 85 PHE A C 1
ATOM 685 O O . PHE A 1 85 ? 1.959 0.894 -17.859 1.00 63.00 85 PHE A O 1
ATOM 692 N N . GLU A 1 86 ? 0.478 2.512 -17.340 1.00 56.09 86 GLU A N 1
ATOM 693 C CA . GLU A 1 86 ? 0.695 3.357 -18.520 1.00 56.09 86 GLU A CA 1
ATOM 694 C C . GLU A 1 86 ? 2.023 4.122 -18.467 1.00 56.09 86 GLU A C 1
ATOM 696 O O . GLU A 1 86 ? 2.780 4.094 -19.439 1.00 56.09 86 GLU A O 1
ATOM 701 N N . ASN A 1 87 ? 2.398 4.694 -17.315 1.00 52.81 87 ASN A N 1
ATOM 702 C CA . ASN A 1 87 ? 3.634 5.484 -17.170 1.00 52.81 87 ASN A CA 1
ATOM 703 C C . ASN A 1 87 ? 4.923 4.644 -17.188 1.00 52.81 87 ASN A C 1
ATOM 705 O O . ASN A 1 87 ? 6.016 5.137 -16.910 1.00 52.81 87 ASN A O 1
ATOM 709 N N . GLY A 1 88 ? 4.833 3.348 -17.492 1.00 52.47 88 GLY A N 1
ATOM 710 C CA . GLY A 1 88 ? 6.005 2.498 -17.642 1.00 52.47 88 GLY A CA 1
ATOM 711 C C . GLY A 1 88 ? 6.764 2.243 -16.338 1.00 52.47 88 GLY A C 1
ATOM 712 O O . GLY A 1 88 ? 7.844 1.665 -16.400 1.00 52.47 88 GLY A O 1
ATOM 713 N N . ASN A 1 89 ? 6.214 2.560 -15.160 1.00 53.59 89 ASN A N 1
ATOM 714 C CA . ASN A 1 89 ? 6.833 2.183 -13.881 1.00 53.59 89 ASN A CA 1
ATOM 715 C C . ASN A 1 89 ? 6.791 0.661 -13.627 1.00 53.59 89 ASN A C 1
ATOM 717 O O . ASN A 1 89 ? 7.538 0.139 -12.801 1.00 53.59 89 ASN A O 1
ATOM 721 N N . TYR A 1 90 ? 5.998 -0.085 -14.408 1.00 50.09 90 TYR A N 1
ATOM 722 C CA . TYR A 1 90 ? 6.105 -1.545 -14.512 1.00 50.09 90 TYR A CA 1
ATOM 723 C C . TYR A 1 90 ? 7.258 -2.019 -15.419 1.00 50.09 90 TYR A C 1
ATOM 725 O O . TYR A 1 90 ? 7.689 -3.176 -15.332 1.00 50.09 90 TYR A O 1
ATOM 733 N N . ARG A 1 91 ? 7.798 -1.150 -16.289 1.00 46.16 91 ARG A N 1
ATOM 734 C CA . ARG A 1 91 ? 9.013 -1.447 -17.056 1.00 46.16 91 ARG A CA 1
ATOM 735 C C . ARG A 1 91 ? 10.170 -1.402 -16.071 1.00 46.16 91 ARG A C 1
ATOM 737 O O . ARG A 1 91 ? 10.746 -0.349 -15.819 1.00 46.16 91 ARG A O 1
ATOM 744 N N . ARG A 1 92 ? 10.482 -2.573 -15.494 1.00 47.88 92 ARG A N 1
ATOM 745 C CA . ARG A 1 92 ? 11.705 -2.852 -14.725 1.00 47.88 92 ARG A CA 1
ATOM 746 C C . ARG A 1 92 ? 12.818 -1.942 -15.232 1.00 47.88 92 ARG A C 1
ATOM 748 O O . ARG A 1 92 ? 13.219 -2.092 -16.388 1.00 47.88 92 ARG A O 1
ATOM 755 N N . ARG A 1 93 ? 13.310 -1.021 -14.393 1.00 47.53 93 ARG A N 1
ATOM 756 C CA . ARG A 1 93 ? 14.519 -0.253 -14.709 1.00 47.53 93 ARG A CA 1
ATOM 757 C C . ARG A 1 93 ? 15.555 -1.267 -15.192 1.00 47.53 93 ARG A C 1
ATOM 759 O O . ARG A 1 93 ? 15.898 -2.195 -14.455 1.00 47.53 93 ARG A O 1
ATOM 766 N N . ARG A 1 94 ? 15.955 -1.167 -16.464 1.00 45.41 94 ARG A N 1
ATOM 767 C CA . ARG A 1 94 ? 16.944 -2.065 -17.068 1.00 45.41 94 ARG A CA 1
ATOM 768 C C . ARG A 1 94 ? 18.158 -2.032 -16.139 1.00 45.41 94 ARG A C 1
ATOM 770 O O . ARG A 1 94 ? 18.621 -0.941 -15.807 1.00 45.41 94 ARG A O 1
ATOM 777 N N . ARG A 1 95 ? 18.617 -3.201 -15.669 1.00 44.00 95 ARG A N 1
A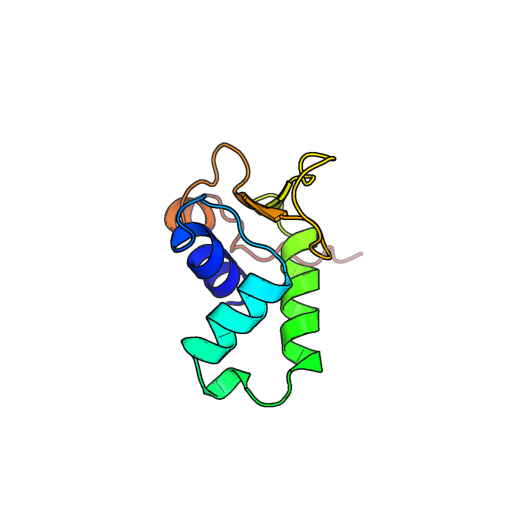TOM 778 C CA . ARG A 1 95 ? 19.867 -3.327 -14.902 1.00 44.00 95 ARG A CA 1
ATOM 779 C C . ARG A 1 95 ? 20.915 -2.482 -15.630 1.00 44.00 95 ARG A C 1
ATOM 781 O O . ARG A 1 95 ? 21.189 -2.773 -16.795 1.00 44.00 95 ARG A O 1
ATOM 788 N N . ARG A 1 96 ? 21.453 -1.437 -14.988 1.00 45.84 96 ARG A N 1
ATOM 789 C CA . ARG A 1 96 ? 22.664 -0.793 -15.502 1.00 45.84 96 ARG A CA 1
ATOM 790 C C . ARG A 1 96 ? 23.730 -1.882 -15.494 1.00 45.84 96 ARG A C 1
ATOM 792 O O . ARG A 1 96 ? 24.058 -2.421 -14.441 1.00 45.84 96 ARG A O 1
ATOM 799 N N . ARG A 1 97 ? 24.124 -2.309 -16.686 1.00 48.47 97 ARG A N 1
ATOM 800 C CA . ARG A 1 97 ? 25.266 -3.186 -16.899 1.00 48.47 97 ARG A CA 1
ATOM 801 C C . ARG A 1 97 ? 26.455 -2.228 -16.946 1.00 48.47 97 ARG A C 1
ATOM 803 O O . ARG A 1 97 ? 26.411 -1.361 -17.808 1.00 48.47 97 ARG A O 1
ATOM 810 N N . ASN A 1 98 ? 27.337 -2.363 -15.946 1.00 43.53 98 ASN A N 1
ATOM 811 C CA . ASN A 1 98 ? 28.574 -1.615 -15.663 1.00 43.53 98 ASN A CA 1
ATOM 812 C C . ASN A 1 98 ? 28.804 -0.326 -16.452 1.00 43.53 98 ASN A C 1
ATOM 814 O O . ASN A 1 98 ? 29.110 -0.430 -17.657 1.00 43.53 98 ASN A O 1
#